Protein AF-A0A2I0T882-F1 (afdb_monomer_lite)

Sequence (170 aa):
MPVSSETVSFPILYLFRLQARIAHRIRELENLPGSLPPDLRTKATVELKALRLLNFQRQLRQEVVACMRRDTTLETTLNSKAYKRSKRQTLREARMTEKLEKQQKIEQERKRRQKHQEYLNSILQHAKDFKELPREVVESPSLETFKTHLDTFLCDLLWVDLLREGGWTR

Organism: NCBI:txid1758121

Secondary structure (DSSP, 8-state):
----THHHHHHHHHHHHHHHHHHHHHHHHHT--TTS-HHHHHHHHHHHHHHHTHHHHHHHHHHHHHHHHHHHS-HHHHTHHHHS-PPP--HHHHHHHHHHHHHHHHHHHHHHHHHHHHHHHHHHHHHHHHHHS-GGGTS---HHHHHHHHHHHHHHHHHHHHHHH-----

Structure (mmCIF, N/CA/C/O backbone):
data_AF-A0A2I0T882-F1
#
_entry.id   AF-A0A2I0T882-F1
#
loop_
_atom_site.group_PDB
_atom_site.id
_atom_site.type_symbol
_atom_site.label_atom_id
_atom_site.label_alt_id
_atom_site.label_comp_id
_atom_site.label_asym_id
_atom_site.label_entity_id
_atom_site.label_seq_id
_atom_site.pdbx_PDB_ins_code
_atom_site.Cartn_x
_atom_site.Cartn_y
_atom_site.Cartn_z
_atom_site.occupancy
_atom_site.B_iso_or_equiv
_atom_site.auth_seq_id
_atom_site.auth_comp_id
_atom_site.auth_asym_id
_atom_site.auth_atom_id
_atom_site.pdbx_PDB_model_num
ATOM 1 N N . MET A 1 1 ? 41.719 -12.798 7.350 1.00 41.72 1 MET A N 1
ATOM 2 C CA . MET A 1 1 ? 40.992 -13.390 6.207 1.00 41.72 1 MET A CA 1
ATOM 3 C C . MET A 1 1 ? 41.056 -12.389 5.062 1.00 41.72 1 MET A C 1
ATOM 5 O O . MET A 1 1 ? 40.436 -11.340 5.200 1.00 41.72 1 MET A O 1
ATOM 9 N N . PRO A 1 2 ? 41.868 -12.609 4.012 1.00 51.31 2 PRO A N 1
ATOM 10 C CA . PRO A 1 2 ? 41.917 -11.682 2.890 1.00 51.31 2 PRO A CA 1
ATOM 11 C C . PRO A 1 2 ? 40.624 -11.850 2.088 1.00 51.31 2 PRO A C 1
ATOM 13 O O . PRO A 1 2 ? 40.313 -12.948 1.634 1.00 51.31 2 PRO A O 1
ATOM 16 N N . VAL A 1 3 ? 39.835 -10.784 1.965 1.00 55.59 3 VAL A N 1
ATOM 17 C CA . VAL A 1 3 ? 38.680 -10.774 1.063 1.00 55.59 3 VAL A CA 1
ATOM 18 C C . VAL A 1 3 ? 39.253 -10.746 -0.351 1.00 55.59 3 VAL A C 1
ATOM 20 O O . VAL A 1 3 ? 39.932 -9.794 -0.732 1.00 55.59 3 VAL A O 1
ATOM 23 N N . SER A 1 4 ? 39.072 -11.839 -1.082 1.00 52.56 4 SER A N 1
ATOM 24 C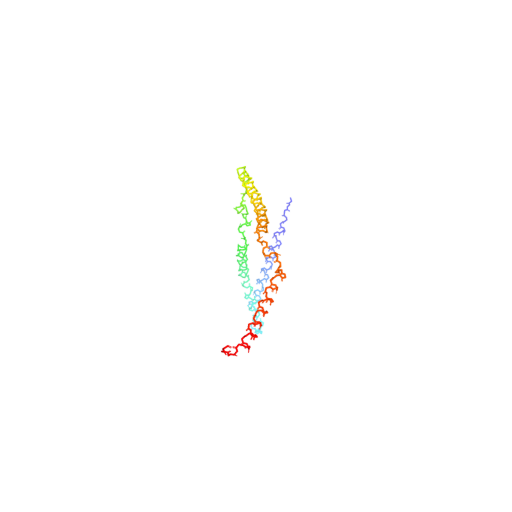 CA . SER A 1 4 ? 39.648 -12.088 -2.399 1.00 52.56 4 SER A CA 1
ATOM 25 C C . SER A 1 4 ? 39.302 -10.957 -3.374 1.00 52.56 4 SER A C 1
ATOM 27 O O . SER A 1 4 ? 38.131 -10.695 -3.669 1.00 52.56 4 SER A O 1
ATOM 29 N N . SER A 1 5 ? 40.344 -10.321 -3.916 1.00 58.09 5 SER A N 1
ATOM 30 C CA . SER A 1 5 ? 40.310 -9.305 -4.981 1.00 58.09 5 SER A CA 1
ATOM 31 C C . SER A 1 5 ? 39.577 -9.764 -6.254 1.00 58.09 5 SER A C 1
ATOM 33 O O . SER A 1 5 ? 39.226 -8.954 -7.109 1.00 58.09 5 SER A O 1
ATOM 35 N N . GLU A 1 6 ? 39.292 -11.059 -6.369 1.00 57.31 6 GLU A N 1
ATOM 36 C CA . GLU A 1 6 ? 38.576 -11.695 -7.474 1.00 57.31 6 GLU A CA 1
ATOM 37 C C . GLU A 1 6 ? 37.073 -11.362 -7.505 1.00 57.31 6 GLU A C 1
ATOM 39 O O . GLU A 1 6 ? 36.487 -11.271 -8.585 1.00 57.31 6 GLU A O 1
ATOM 44 N N . THR A 1 7 ? 36.450 -11.111 -6.345 1.00 60.28 7 THR A N 1
ATOM 45 C CA . THR A 1 7 ? 34.987 -10.921 -6.230 1.00 60.28 7 THR A CA 1
ATOM 46 C C . THR A 1 7 ? 34.477 -9.654 -6.921 1.00 60.28 7 THR A C 1
ATOM 48 O O . THR A 1 7 ? 33.395 -9.654 -7.506 1.00 60.28 7 THR A O 1
ATOM 51 N N . VAL A 1 8 ? 35.272 -8.583 -6.910 1.00 59.94 8 VAL A N 1
ATOM 52 C CA . VAL A 1 8 ? 34.953 -7.314 -7.587 1.00 59.94 8 VAL A CA 1
ATOM 53 C C . VAL A 1 8 ? 35.481 -7.302 -9.026 1.00 59.94 8 VAL A C 1
ATOM 55 O O . VAL A 1 8 ? 34.895 -6.674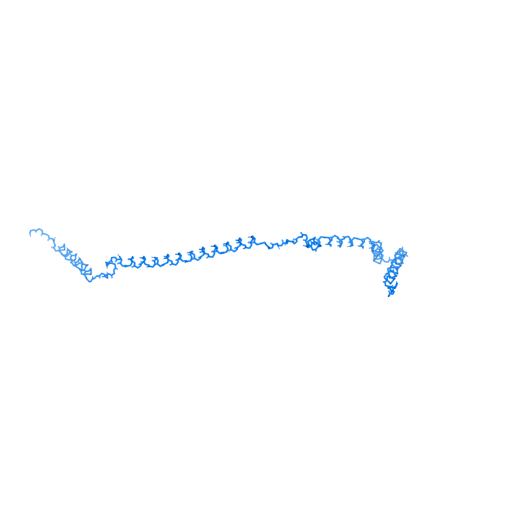 -9.906 1.00 59.94 8 VAL A O 1
ATOM 58 N N . SER A 1 9 ? 36.560 -8.041 -9.292 1.00 62.41 9 SER A N 1
ATOM 59 C CA . SER A 1 9 ? 37.226 -8.066 -10.596 1.00 62.41 9 SER A CA 1
ATOM 60 C C . SER A 1 9 ? 36.401 -8.796 -11.666 1.00 62.41 9 SER A C 1
ATOM 62 O O . SER A 1 9 ? 36.292 -8.322 -12.797 1.00 62.41 9 SER A O 1
ATOM 64 N N . PHE A 1 10 ? 35.729 -9.900 -11.316 1.00 67.00 10 PHE A N 1
ATOM 65 C CA . PHE A 1 10 ? 34.952 -10.692 -12.280 1.00 67.00 10 PHE A CA 1
ATOM 66 C C . PHE A 1 10 ? 33.759 -9.931 -12.912 1.00 67.00 10 PHE A C 1
ATOM 68 O O . PHE A 1 10 ? 33.640 -9.935 -14.143 1.00 67.00 10 PHE A O 1
ATOM 75 N N . PRO A 1 11 ? 32.916 -9.200 -12.151 1.00 75.88 11 PRO A N 1
ATOM 76 C CA . PRO A 1 11 ? 31.866 -8.355 -12.727 1.00 75.88 11 PRO A CA 1
ATOM 77 C C . PRO A 1 11 ? 32.405 -7.219 -13.607 1.00 75.88 11 PRO A C 1
ATOM 79 O O . PRO A 1 11 ? 31.843 -6.941 -14.667 1.00 75.88 11 PRO A O 1
ATOM 82 N N . ILE A 1 12 ? 33.507 -6.579 -13.203 1.00 80.12 12 ILE A N 1
ATOM 83 C CA . ILE A 1 12 ? 34.119 -5.469 -13.951 1.00 80.12 12 ILE A CA 1
ATOM 84 C C . ILE A 1 12 ? 34.669 -5.964 -15.292 1.00 80.12 12 ILE A C 1
ATOM 86 O O . ILE A 1 12 ? 34.387 -5.375 -16.339 1.00 80.12 12 ILE A O 1
ATOM 90 N N . LEU A 1 13 ? 35.390 -7.087 -15.282 1.00 83.44 13 LEU A N 1
ATOM 91 C CA . LEU A 1 13 ? 35.912 -7.717 -16.494 1.00 83.44 13 LEU A CA 1
ATOM 92 C C . LEU A 1 13 ? 34.783 -8.146 -17.439 1.00 83.44 13 LEU A C 1
ATOM 94 O O . LEU A 1 13 ? 34.892 -7.958 -18.653 1.00 83.44 13 LEU A O 1
ATOM 98 N N . TYR A 1 14 ? 33.675 -8.671 -16.910 1.00 87.88 14 TYR A N 1
ATOM 99 C CA . TYR A 1 14 ? 32.502 -9.005 -17.717 1.00 87.88 14 TYR A CA 1
ATOM 100 C C . TYR A 1 14 ? 31.898 -7.769 -18.402 1.00 87.88 14 TYR A C 1
ATOM 102 O O . TYR A 1 14 ? 31.629 -7.802 -19.605 1.00 87.88 14 TYR A O 1
ATOM 110 N N . LEU A 1 15 ? 31.733 -6.662 -17.670 1.00 87.00 15 LEU A N 1
ATOM 111 C CA . LEU A 1 15 ? 31.207 -5.412 -18.223 1.00 87.00 15 LEU A CA 1
ATOM 112 C C . LEU A 1 15 ? 32.112 -4.846 -19.320 1.00 87.00 15 LEU A C 1
ATOM 114 O O . LEU A 1 15 ? 31.609 -4.462 -20.377 1.00 87.00 15 LEU A O 1
ATOM 118 N N . PHE A 1 16 ? 33.429 -4.862 -19.109 1.00 90.38 16 PHE A N 1
ATOM 119 C CA . PHE A 1 16 ? 34.396 -4.401 -20.103 1.00 90.38 16 PHE A CA 1
ATOM 120 C C . PHE A 1 16 ? 34.354 -5.255 -21.378 1.00 90.38 16 PHE A C 1
ATOM 122 O O . PHE A 1 16 ? 34.266 -4.728 -22.488 1.00 90.38 16 PHE A O 1
ATOM 129 N N . ARG A 1 17 ? 34.317 -6.589 -21.238 1.00 92.62 17 ARG A N 1
ATOM 130 C CA . ARG A 1 17 ? 34.179 -7.510 -22.382 1.00 92.62 17 ARG A CA 1
ATOM 131 C C . ARG A 1 17 ? 32.870 -7.291 -23.136 1.00 92.62 17 ARG A C 1
ATOM 133 O O . ARG A 1 17 ? 32.856 -7.334 -24.366 1.00 92.62 17 ARG A O 1
ATOM 140 N N . LEU A 1 18 ? 31.772 -7.048 -22.424 1.00 91.81 18 LEU A N 1
ATOM 141 C CA . LEU A 1 18 ? 30.473 -6.772 -23.032 1.00 91.81 18 LEU A CA 1
ATOM 142 C C . LEU A 1 18 ? 30.480 -5.442 -23.800 1.00 91.81 18 LEU A C 1
ATOM 144 O O . LEU A 1 18 ? 30.017 -5.396 -24.938 1.00 91.81 18 LEU A O 1
ATOM 148 N N . GLN A 1 19 ? 31.045 -4.383 -23.217 1.00 93.00 19 GLN A N 1
ATOM 149 C CA . GLN A 1 19 ? 31.201 -3.084 -23.878 1.00 93.00 19 GLN A CA 1
ATOM 150 C C . GLN A 1 19 ? 32.067 -3.187 -25.137 1.00 93.00 19 GLN A C 1
ATOM 152 O O . GLN A 1 19 ? 31.678 -2.669 -26.183 1.00 93.00 19 GLN A O 1
ATOM 157 N N . ALA A 1 20 ? 33.187 -3.913 -25.073 1.00 94.19 20 ALA A N 1
ATOM 158 C CA . ALA A 1 20 ? 34.060 -4.136 -26.223 1.00 94.19 20 ALA A CA 1
ATOM 159 C C . ALA A 1 20 ? 33.331 -4.850 -27.376 1.00 94.19 20 ALA A C 1
ATOM 161 O O . ALA A 1 20 ? 33.455 -4.446 -28.532 1.00 94.19 20 ALA A O 1
ATOM 162 N N . ARG A 1 21 ? 32.507 -5.863 -27.069 1.00 96.38 21 ARG A N 1
ATOM 163 C CA . ARG A 1 21 ? 31.682 -6.566 -28.068 1.00 96.38 21 ARG A CA 1
ATOM 164 C C . ARG A 1 21 ? 30.622 -5.663 -28.694 1.00 96.38 21 ARG A C 1
ATOM 166 O O . ARG A 1 21 ? 30.429 -5.712 -29.904 1.00 96.38 21 ARG A O 1
ATOM 173 N N . ILE A 1 22 ? 29.957 -4.830 -27.893 1.00 95.25 22 ILE A N 1
ATOM 174 C CA . ILE A 1 22 ? 28.970 -3.862 -28.392 1.00 95.25 22 ILE A CA 1
ATOM 175 C C . ILE A 1 22 ? 29.644 -2.848 -29.322 1.00 95.25 22 ILE A C 1
ATOM 177 O O . ILE A 1 22 ? 29.155 -2.610 -30.423 1.00 95.25 22 ILE A O 1
ATOM 181 N N . ALA A 1 23 ? 30.792 -2.297 -28.921 1.00 96.00 23 ALA A N 1
ATOM 182 C CA . ALA A 1 23 ? 31.546 -1.345 -29.733 1.00 96.00 23 ALA A CA 1
ATOM 183 C C . ALA A 1 23 ? 32.044 -1.961 -31.050 1.00 96.00 23 ALA A C 1
ATOM 185 O O . ALA A 1 23 ? 32.025 -1.298 -32.085 1.00 96.00 23 ALA A O 1
ATOM 186 N N . HIS A 1 24 ? 32.466 -3.228 -31.025 1.00 97.00 24 HIS A N 1
ATOM 187 C CA . HIS A 1 24 ? 32.813 -3.974 -32.234 1.00 97.00 24 HIS A CA 1
ATOM 188 C C . HIS A 1 24 ? 31.604 -4.123 -33.164 1.00 97.00 24 HIS A C 1
ATOM 190 O O . HIS A 1 24 ? 31.691 -3.796 -34.343 1.00 97.00 24 HIS A O 1
ATOM 196 N N . ARG A 1 25 ? 30.454 -4.547 -32.627 1.00 97.25 25 ARG A N 1
ATOM 197 C CA . ARG A 1 25 ? 29.230 -4.747 -33.411 1.00 97.25 25 ARG A CA 1
ATOM 198 C C . ARG A 1 25 ? 28.716 -3.456 -34.047 1.00 97.25 25 ARG A C 1
ATOM 200 O O . ARG A 1 25 ? 28.291 -3.470 -35.195 1.00 97.25 25 ARG A O 1
ATOM 207 N N . ILE A 1 26 ? 28.792 -2.334 -33.331 1.00 96.81 26 ILE A N 1
ATOM 208 C CA . ILE A 1 26 ? 28.455 -1.012 -33.879 1.00 96.81 26 ILE A CA 1
ATOM 209 C C . ILE A 1 26 ? 29.313 -0.714 -35.116 1.00 96.81 26 ILE A C 1
ATOM 211 O O . ILE A 1 26 ? 28.762 -0.351 -36.150 1.00 96.81 26 ILE A O 1
ATOM 215 N N . ARG A 1 27 ? 30.632 -0.947 -35.043 1.00 96.75 27 ARG A N 1
ATOM 216 C CA . ARG A 1 27 ? 31.541 -0.745 -36.183 1.00 96.75 27 ARG A CA 1
ATOM 217 C C . ARG A 1 27 ? 31.221 -1.653 -37.370 1.00 96.75 27 ARG A C 1
ATOM 219 O O . ARG A 1 27 ? 31.323 -1.203 -38.506 1.00 96.75 27 ARG A O 1
ATOM 226 N N . GLU A 1 28 ? 30.826 -2.904 -37.139 1.00 96.06 28 GLU A N 1
ATOM 227 C CA . GLU A 1 28 ? 30.383 -3.796 -38.223 1.00 96.06 28 GLU A CA 1
ATOM 228 C C . GLU A 1 28 ? 29.132 -3.257 -38.925 1.00 96.06 28 GLU A C 1
ATOM 230 O O . GLU A 1 28 ? 29.068 -3.243 -40.150 1.00 96.0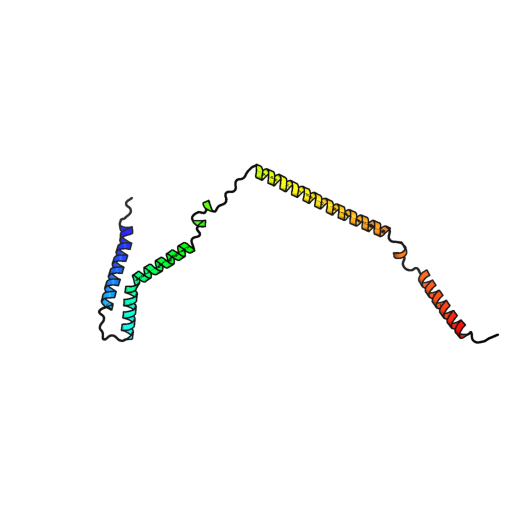6 28 GLU A O 1
ATOM 235 N N . LEU A 1 29 ? 28.146 -2.797 -38.147 1.00 94.81 29 LEU A N 1
ATOM 236 C CA . LEU A 1 29 ? 26.873 -2.291 -38.665 1.00 94.81 29 LEU A CA 1
ATOM 237 C C . LEU A 1 29 ? 27.018 -0.944 -39.389 1.00 94.81 29 LEU A C 1
ATOM 239 O O . LEU A 1 29 ? 26.253 -0.665 -40.309 1.00 94.81 29 LEU A O 1
ATOM 243 N N . GLU A 1 30 ? 27.983 -0.116 -38.988 1.00 94.00 30 GLU A N 1
ATOM 244 C CA . GLU A 1 30 ? 28.301 1.159 -39.647 1.00 94.00 30 GLU A CA 1
ATOM 245 C C . GLU A 1 30 ? 28.969 0.969 -41.015 1.00 94.00 30 GLU A C 1
ATOM 247 O O . GLU A 1 30 ? 28.764 1.790 -41.905 1.00 94.00 30 GLU A O 1
ATOM 252 N N . ASN A 1 31 ? 29.726 -0.116 -41.198 1.00 93.56 31 ASN A N 1
ATOM 253 C CA . ASN A 1 31 ? 30.528 -0.371 -42.400 1.00 93.56 31 ASN A CA 1
ATOM 254 C C . ASN A 1 31 ? 29.917 -1.440 -43.323 1.00 93.56 31 ASN A C 1
ATOM 256 O O . ASN A 1 31 ? 30.633 -2.161 -44.018 1.00 93.56 31 ASN A O 1
ATOM 260 N N . LEU A 1 32 ? 28.589 -1.574 -43.327 1.00 90.44 32 LEU A N 1
ATOM 261 C CA . LEU A 1 32 ? 27.903 -2.540 -44.183 1.00 90.44 32 LEU A CA 1
ATOM 262 C C . LEU A 1 32 ? 27.924 -2.122 -45.665 1.00 90.44 32 LEU A C 1
ATOM 264 O O . LEU A 1 32 ? 27.790 -0.938 -45.979 1.00 90.44 32 LEU A O 1
ATOM 268 N N . PRO A 1 33 ? 28.019 -3.085 -46.600 1.00 88.50 33 PRO A N 1
ATOM 269 C CA . PRO A 1 33 ? 27.993 -2.783 -48.024 1.00 88.50 33 PRO A CA 1
ATOM 270 C C . PRO A 1 33 ? 26.623 -2.237 -48.457 1.00 88.50 33 PRO A C 1
ATOM 272 O O . PRO A 1 33 ? 25.571 -2.755 -48.080 1.00 88.50 33 PRO A O 1
ATOM 275 N N . GLY A 1 34 ? 26.629 -1.209 -49.311 1.00 80.00 34 GLY A N 1
ATOM 276 C CA . GLY A 1 34 ? 25.410 -0.566 -49.827 1.00 80.00 34 GLY A CA 1
ATOM 277 C C . GLY A 1 34 ? 24.549 -1.448 -50.745 1.00 80.00 34 GLY A C 1
ATOM 278 O O . GLY A 1 34 ? 23.409 -1.091 -51.032 1.00 80.00 34 GLY A O 1
ATOM 279 N N . SER A 1 35 ? 25.062 -2.608 -51.170 1.00 88.31 35 SER A N 1
ATOM 280 C CA . SER A 1 35 ? 24.381 -3.591 -52.026 1.00 88.31 35 SER A CA 1
ATOM 281 C C . SER A 1 35 ? 23.433 -4.538 -51.275 1.00 88.31 35 SER A C 1
ATOM 283 O O . SER A 1 35 ? 22.917 -5.488 -51.863 1.00 88.31 35 SER A O 1
ATOM 285 N N . LEU A 1 36 ? 23.188 -4.310 -49.981 1.00 87.88 36 LEU A N 1
ATOM 286 C CA . LEU A 1 36 ? 22.313 -5.168 -49.185 1.00 87.88 36 LEU A CA 1
ATOM 287 C C . LEU A 1 36 ? 20.830 -5.047 -49.586 1.00 87.88 36 LEU A C 1
ATOM 289 O O . LEU A 1 36 ? 20.336 -3.934 -49.802 1.00 87.88 36 LEU A O 1
ATOM 293 N N . PRO A 1 37 ? 20.082 -6.169 -49.573 1.00 93.44 37 PRO A N 1
ATOM 294 C CA . PRO A 1 37 ? 18.629 -6.167 -49.692 1.00 93.44 37 PRO A CA 1
ATOM 295 C C . PRO A 1 37 ? 17.960 -5.209 -48.688 1.00 93.44 37 PRO A C 1
ATOM 297 O O . PRO A 1 37 ? 18.425 -5.085 -47.545 1.00 93.44 37 PRO A O 1
ATOM 300 N N . PRO A 1 38 ? 16.844 -4.557 -49.064 1.00 90.88 38 PRO A N 1
ATOM 301 C CA . PRO A 1 38 ? 16.209 -3.511 -48.258 1.00 90.88 38 PRO A CA 1
ATOM 302 C C . PRO A 1 38 ? 15.766 -3.995 -46.868 1.00 90.88 38 PRO A C 1
ATOM 304 O O . PRO A 1 38 ? 15.900 -3.256 -45.887 1.00 90.88 38 PRO A O 1
ATOM 307 N N . ASP A 1 39 ? 15.317 -5.245 -46.754 1.00 93.12 39 ASP A N 1
ATOM 308 C CA . ASP A 1 39 ? 14.879 -5.831 -45.483 1.00 93.12 39 ASP A CA 1
ATOM 309 C C . ASP A 1 39 ? 16.042 -6.023 -44.503 1.00 93.12 39 ASP A C 1
ATOM 311 O O . ASP A 1 39 ? 15.932 -5.714 -43.313 1.00 93.12 39 ASP A O 1
ATOM 315 N N . LEU A 1 40 ? 17.191 -6.489 -45.004 1.00 93.44 40 LEU A N 1
ATOM 316 C CA . LEU A 1 40 ? 18.399 -6.680 -44.196 1.00 93.44 40 LEU A CA 1
ATOM 317 C C . LEU A 1 40 ? 18.994 -5.340 -43.766 1.00 93.44 40 LEU A C 1
ATOM 319 O O . LEU A 1 40 ? 19.384 -5.181 -42.609 1.00 93.44 40 LEU A O 1
ATOM 323 N N . ARG A 1 41 ? 18.982 -4.347 -44.660 1.00 92.25 41 ARG A N 1
ATOM 324 C CA . ARG A 1 41 ? 19.402 -2.975 -44.351 1.00 92.25 41 ARG A CA 1
ATOM 325 C C . ARG A 1 41 ? 18.543 -2.348 -43.252 1.00 92.25 41 ARG A C 1
ATOM 327 O O . ARG A 1 41 ? 19.076 -1.714 -42.341 1.00 92.25 41 ARG A O 1
ATOM 334 N N . THR A 1 42 ? 17.226 -2.550 -43.297 1.00 94.31 42 THR A N 1
ATOM 335 C CA . THR A 1 42 ? 16.306 -2.059 -42.259 1.00 94.31 42 THR A CA 1
ATOM 336 C C . THR A 1 42 ? 16.615 -2.698 -40.906 1.00 94.31 42 THR A C 1
ATOM 338 O O . THR A 1 42 ? 16.782 -1.980 -39.920 1.00 94.31 42 THR A O 1
ATOM 341 N N . LYS A 1 43 ? 16.784 -4.026 -40.852 1.00 95.75 43 LYS A N 1
ATOM 342 C CA . LYS A 1 43 ? 17.150 -4.740 -39.615 1.00 95.75 43 LYS A CA 1
ATOM 343 C C . LYS A 1 43 ? 18.487 -4.266 -39.041 1.00 95.75 43 LYS A C 1
ATOM 345 O O . LYS A 1 43 ? 18.554 -3.964 -37.853 1.00 95.75 43 LYS A O 1
ATOM 350 N N . ALA A 1 44 ? 19.512 -4.121 -39.881 1.00 95.56 44 ALA A N 1
ATOM 351 C CA . ALA A 1 44 ? 20.815 -3.605 -39.465 1.00 95.56 44 ALA A CA 1
ATOM 352 C C . ALA A 1 44 ? 20.728 -2.169 -38.918 1.00 95.56 44 ALA A C 1
ATOM 354 O O . ALA A 1 44 ? 21.340 -1.843 -37.903 1.00 95.56 44 ALA A O 1
ATOM 355 N N . THR A 1 45 ? 19.907 -1.322 -39.545 1.00 94.75 45 THR A N 1
ATOM 356 C CA . THR A 1 45 ? 19.671 0.056 -39.090 1.00 94.75 45 THR A CA 1
ATOM 357 C C . THR A 1 45 ? 18.968 0.089 -37.732 1.00 94.75 45 THR A C 1
ATOM 359 O O . THR A 1 45 ? 19.325 0.893 -36.870 1.00 94.75 45 THR A O 1
ATOM 362 N N . VAL A 1 46 ? 17.975 -0.780 -37.523 1.00 97.31 46 VAL A N 1
ATOM 363 C CA . VAL A 1 46 ? 17.290 -0.921 -36.231 1.00 97.31 46 VAL A CA 1
ATOM 364 C C . VAL A 1 46 ? 18.267 -1.394 -35.156 1.00 97.31 46 VAL A C 1
ATOM 366 O O . VAL A 1 46 ? 18.305 -0.796 -34.083 1.00 97.31 46 VAL A O 1
ATOM 369 N N . GLU A 1 47 ? 19.095 -2.401 -35.448 1.00 97.19 47 GLU A N 1
ATOM 370 C CA . GLU A 1 47 ? 20.111 -2.909 -34.518 1.00 97.19 47 GLU A CA 1
ATOM 371 C C . GLU A 1 47 ? 21.116 -1.811 -34.131 1.00 97.19 47 GLU A C 1
ATOM 373 O O . GLU A 1 47 ? 21.349 -1.574 -32.945 1.00 97.19 47 GLU A O 1
ATOM 378 N N . LEU A 1 48 ? 21.641 -1.064 -35.108 1.00 97.06 48 LEU A N 1
ATOM 379 C CA . LEU A 1 48 ? 22.580 0.034 -34.868 1.00 97.06 48 LEU A CA 1
ATOM 380 C C . LEU A 1 48 ? 21.969 1.120 -33.972 1.00 97.06 48 LEU A C 1
ATOM 382 O O . LEU A 1 48 ? 22.594 1.566 -33.006 1.00 97.06 48 LEU A O 1
ATOM 386 N N . LYS A 1 49 ? 20.729 1.534 -34.261 1.00 97.62 49 LYS A N 1
ATOM 387 C CA . LYS A 1 49 ? 20.005 2.518 -33.443 1.00 97.62 49 LYS A CA 1
ATOM 388 C C . LYS A 1 49 ? 19.745 1.992 -32.031 1.00 97.62 49 LYS A C 1
ATOM 390 O O . LYS A 1 49 ? 19.939 2.736 -31.072 1.00 97.62 49 LYS A O 1
ATOM 395 N N . ALA A 1 50 ? 19.366 0.723 -31.887 1.00 97.19 50 ALA A N 1
ATOM 396 C CA . ALA A 1 50 ? 19.142 0.100 -30.586 1.00 97.19 50 ALA A CA 1
ATOM 397 C C . ALA A 1 50 ? 20.424 0.067 -29.736 1.00 97.19 50 ALA A C 1
ATOM 399 O O . ALA A 1 50 ? 20.387 0.431 -28.562 1.00 97.19 50 ALA A O 1
ATOM 400 N N . LEU A 1 51 ? 21.568 -0.294 -30.330 1.00 97.12 51 LEU A N 1
ATOM 401 C CA . LEU A 1 51 ? 22.859 -0.304 -29.633 1.00 97.12 51 LEU A CA 1
ATOM 402 C C . LEU A 1 51 ? 23.311 1.106 -29.228 1.00 97.12 51 LEU A C 1
ATOM 404 O O . LEU A 1 51 ? 23.787 1.289 -28.108 1.00 97.12 51 LEU A O 1
ATOM 408 N N . ARG A 1 52 ? 23.110 2.117 -30.084 1.00 96.12 52 ARG A N 1
ATOM 409 C CA . ARG A 1 52 ? 23.421 3.523 -29.760 1.00 96.12 52 ARG A CA 1
ATOM 410 C C . ARG A 1 52 ? 22.534 4.089 -28.646 1.00 96.12 52 ARG A C 1
ATOM 412 O O . ARG A 1 52 ? 22.999 4.893 -27.844 1.00 96.12 52 ARG A O 1
ATOM 419 N N . LEU A 1 53 ? 21.280 3.645 -28.558 1.00 97.50 53 LEU A N 1
ATOM 420 C CA . LEU A 1 53 ? 20.327 4.067 -27.524 1.00 97.50 53 LEU A CA 1
ATOM 421 C C . LEU A 1 53 ? 20.382 3.214 -26.246 1.00 97.50 53 LEU A C 1
ATOM 423 O O . LEU A 1 53 ? 19.648 3.494 -25.299 1.00 97.50 53 LEU A O 1
ATOM 427 N N . LEU A 1 54 ? 21.250 2.200 -26.173 1.00 95.69 54 LEU A N 1
ATOM 428 C CA . LEU A 1 54 ? 21.296 1.263 -25.047 1.00 95.69 54 LEU A CA 1
ATOM 429 C C . LEU A 1 54 ? 21.527 1.959 -23.697 1.00 95.69 54 LEU A C 1
ATOM 431 O O . LEU A 1 54 ? 20.875 1.623 -22.709 1.00 95.69 54 LEU A O 1
ATOM 435 N N . ASN A 1 55 ? 22.441 2.930 -23.638 1.00 95.44 55 ASN A N 1
ATOM 436 C CA . ASN A 1 55 ? 22.730 3.652 -22.395 1.00 95.44 55 ASN A CA 1
ATOM 437 C C . ASN A 1 55 ? 21.552 4.531 -21.967 1.00 95.44 55 ASN A C 1
ATOM 439 O O . ASN A 1 55 ? 21.187 4.524 -20.794 1.00 95.44 55 ASN A O 1
ATOM 443 N N . PHE A 1 56 ? 20.904 5.198 -22.925 1.00 97.75 56 PHE A N 1
ATOM 444 C CA . PHE A 1 56 ? 19.686 5.961 -22.672 1.00 97.75 56 PHE A CA 1
ATOM 445 C C . PHE A 1 56 ? 18.558 5.058 -22.153 1.00 97.75 56 PHE A C 1
ATOM 447 O O . PHE A 1 56 ? 17.926 5.363 -21.148 1.00 97.75 56 PHE A O 1
ATOM 454 N N . GLN A 1 57 ? 18.361 3.886 -22.766 1.00 97.19 57 GLN A N 1
ATOM 455 C CA . GLN A 1 57 ? 17.382 2.901 -22.306 1.00 97.19 57 GLN A CA 1
ATOM 456 C C . GLN A 1 57 ? 17.678 2.411 -20.879 1.00 97.19 57 GLN A C 1
ATOM 458 O O . GLN A 1 57 ? 16.752 2.253 -20.081 1.00 97.19 57 GLN A O 1
ATOM 463 N N . ARG A 1 58 ? 18.950 2.154 -20.543 1.00 96.06 58 ARG A N 1
ATOM 464 C CA . ARG A 1 58 ? 19.367 1.757 -19.187 1.00 96.06 58 ARG A CA 1
ATOM 465 C C . ARG A 1 58 ? 19.065 2.848 -18.166 1.00 96.06 58 ARG A C 1
ATOM 467 O O . ARG A 1 58 ? 18.485 2.538 -17.129 1.00 96.06 58 ARG A O 1
ATOM 474 N N . GLN A 1 59 ? 19.410 4.093 -18.485 1.00 96.69 59 GLN A N 1
ATOM 475 C CA . GLN A 1 59 ? 19.141 5.242 -17.627 1.00 96.69 59 GLN A CA 1
ATOM 476 C C . GLN A 1 59 ? 17.636 5.437 -17.412 1.00 96.69 59 GLN A C 1
ATOM 478 O O . GLN A 1 59 ? 17.187 5.460 -16.271 1.00 96.69 59 GLN A O 1
ATOM 483 N N . LEU A 1 60 ? 16.843 5.466 -18.486 1.00 97.12 60 LEU A N 1
ATOM 484 C CA . LEU A 1 60 ? 15.390 5.627 -18.400 1.00 97.12 60 LEU A CA 1
ATOM 485 C C . LEU A 1 60 ? 14.747 4.533 -17.534 1.00 97.12 60 LEU A C 1
ATOM 487 O O . LEU A 1 60 ? 13.910 4.811 -16.680 1.00 97.12 60 LEU A O 1
ATOM 491 N N . ARG A 1 61 ? 15.165 3.272 -17.709 1.00 96.69 61 ARG A N 1
ATOM 492 C CA . ARG A 1 61 ? 14.682 2.164 -16.868 1.00 96.69 61 ARG A CA 1
ATOM 493 C C . ARG A 1 61 ? 15.072 2.344 -15.403 1.00 96.69 61 ARG A C 1
ATOM 495 O O . ARG A 1 61 ? 14.261 2.050 -14.529 1.00 96.69 61 ARG A O 1
ATOM 502 N N . GLN A 1 62 ? 16.288 2.814 -15.130 1.00 95.81 62 GLN A N 1
ATOM 503 C CA . GLN A 1 62 ? 16.738 3.096 -13.770 1.00 95.81 62 GLN A CA 1
ATOM 504 C C . GLN A 1 62 ? 15.909 4.213 -13.126 1.00 95.81 62 GLN A C 1
ATOM 506 O O . GLN A 1 62 ? 15.493 4.058 -11.981 1.00 95.81 62 GLN A O 1
ATOM 511 N N . GLU A 1 63 ? 15.621 5.292 -13.853 1.00 95.31 63 GLU A N 1
ATOM 512 C CA . GLU A 1 63 ? 14.800 6.413 -13.380 1.00 95.31 63 GLU A CA 1
ATOM 513 C C . GLU A 1 63 ? 13.362 5.982 -13.073 1.00 95.31 63 GLU A C 1
ATOM 515 O O . GLU A 1 63 ? 12.854 6.276 -11.989 1.00 95.31 63 GLU A O 1
ATOM 520 N N . VAL A 1 64 ? 12.734 5.213 -13.969 1.00 94.25 64 VAL A N 1
ATOM 521 C CA . VAL A 1 64 ? 11.384 4.662 -13.758 1.00 94.25 64 VAL A CA 1
ATOM 522 C C . VAL A 1 64 ? 11.347 3.784 -12.508 1.00 94.25 64 VAL A C 1
ATOM 524 O O . VAL A 1 64 ? 10.514 3.995 -11.629 1.00 94.25 64 VAL A O 1
ATOM 527 N N . VAL A 1 65 ? 12.283 2.838 -12.373 1.00 93.50 65 VAL A N 1
ATOM 528 C CA . VAL A 1 65 ? 12.351 1.958 -11.195 1.00 93.50 65 VAL A CA 1
ATOM 529 C C . VAL A 1 65 ? 12.632 2.755 -9.920 1.00 93.50 65 VAL A C 1
ATOM 531 O O . VAL A 1 65 ? 12.054 2.459 -8.876 1.00 93.50 65 VAL A O 1
ATOM 534 N N . ALA A 1 66 ? 13.495 3.770 -9.980 1.00 90.81 66 ALA A N 1
ATOM 535 C CA . ALA A 1 66 ? 13.791 4.628 -8.838 1.00 90.81 66 ALA A CA 1
ATOM 536 C C . ALA A 1 66 ? 12.573 5.458 -8.408 1.00 90.81 66 ALA A C 1
ATOM 538 O O . ALA A 1 66 ? 12.370 5.648 -7.211 1.00 90.81 66 ALA A O 1
ATOM 539 N N . CYS A 1 67 ? 11.761 5.940 -9.354 1.00 89.56 67 CYS A N 1
ATOM 540 C CA . CYS A 1 67 ? 10.491 6.601 -9.055 1.00 89.56 67 CYS A CA 1
ATOM 541 C C . CYS A 1 67 ? 9.510 5.626 -8.403 1.00 89.56 67 CYS A C 1
ATOM 543 O O . CYS A 1 67 ? 9.098 5.851 -7.271 1.00 89.56 67 CYS A O 1
ATOM 545 N N . MET A 1 68 ? 9.255 4.478 -9.038 1.00 87.25 68 MET A N 1
ATOM 546 C CA . MET A 1 68 ? 8.328 3.470 -8.515 1.00 87.25 68 MET A CA 1
ATOM 547 C C . MET A 1 68 ? 8.708 2.991 -7.114 1.00 87.25 68 MET A C 1
ATOM 549 O O . MET A 1 68 ? 7.836 2.798 -6.275 1.00 87.25 68 MET A O 1
ATOM 553 N N . ARG A 1 69 ? 10.004 2.801 -6.832 1.00 83.31 69 ARG A N 1
ATOM 554 C CA . ARG A 1 69 ? 10.479 2.444 -5.487 1.00 83.31 69 ARG A CA 1
ATOM 555 C C . ARG A 1 69 ? 10.160 3.526 -4.465 1.00 83.31 69 ARG A C 1
ATOM 557 O O . ARG A 1 69 ? 9.721 3.183 -3.377 1.00 83.31 69 ARG A O 1
ATOM 564 N N . ARG A 1 70 ? 10.359 4.804 -4.797 1.00 81.56 70 ARG A N 1
ATOM 565 C CA . ARG A 1 70 ? 9.984 5.916 -3.910 1.00 81.56 70 ARG A CA 1
ATOM 566 C C . ARG A 1 70 ? 8.476 5.945 -3.664 1.00 81.56 70 ARG A C 1
ATOM 568 O O . ARG A 1 70 ? 8.074 6.022 -2.514 1.00 81.56 70 ARG A O 1
ATOM 575 N N . ASP A 1 71 ? 7.669 5.775 -4.707 1.00 80.44 71 ASP A N 1
ATOM 576 C CA . ASP A 1 71 ? 6.203 5.835 -4.603 1.00 80.44 71 ASP A CA 1
ATOM 577 C C . ASP A 1 71 ? 5.606 4.638 -3.836 1.00 80.44 71 ASP A C 1
ATOM 579 O O . ASP A 1 71 ? 4.597 4.766 -3.147 1.00 80.44 71 ASP A O 1
ATOM 583 N N . THR A 1 72 ? 6.233 3.461 -3.937 1.00 80.62 72 THR A N 1
ATOM 584 C CA . THR A 1 72 ? 5.794 2.227 -3.253 1.00 80.62 72 THR A CA 1
ATOM 585 C C . THR A 1 72 ? 6.368 2.067 -1.846 1.00 80.62 72 THR A C 1
ATOM 587 O O . THR A 1 72 ? 5.848 1.272 -1.059 1.00 80.62 72 THR A O 1
ATOM 590 N N . THR A 1 73 ? 7.426 2.803 -1.498 1.00 75.31 73 THR A N 1
ATOM 591 C CA . THR A 1 73 ? 8.018 2.735 -0.159 1.00 75.31 73 THR A CA 1
ATOM 592 C C . THR A 1 73 ? 7.218 3.624 0.782 1.00 75.31 73 THR A C 1
ATOM 594 O O . THR A 1 73 ? 7.340 4.843 0.772 1.00 75.31 73 THR A O 1
ATOM 597 N N . LEU A 1 74 ? 6.396 3.009 1.630 1.00 74.38 74 LEU A N 1
ATOM 598 C CA . LEU A 1 74 ? 5.688 3.732 2.682 1.00 74.38 74 LEU A CA 1
ATOM 599 C C . LEU A 1 74 ? 6.696 4.291 3.694 1.00 74.38 74 LEU A C 1
ATOM 601 O O . LEU A 1 74 ? 7.349 3.523 4.399 1.00 74.38 74 LEU A O 1
ATOM 605 N N . GLU A 1 75 ? 6.756 5.612 3.848 1.00 66.38 75 GLU A N 1
ATOM 606 C CA . GLU A 1 75 ? 7.567 6.301 4.873 1.00 66.38 75 GLU A CA 1
ATOM 607 C C . GLU A 1 75 ? 7.324 5.754 6.294 1.00 66.38 75 GLU A C 1
ATOM 609 O O . GLU A 1 75 ? 8.225 5.667 7.132 1.00 66.38 75 GLU A O 1
ATOM 614 N N . THR A 1 76 ? 6.107 5.274 6.555 1.00 67.81 76 THR A N 1
ATOM 615 C CA . THR A 1 76 ? 5.728 4.593 7.799 1.00 67.81 76 THR A CA 1
ATOM 616 C C . THR A 1 76 ? 6.541 3.323 8.073 1.00 67.81 76 THR A C 1
ATOM 618 O O . THR A 1 76 ? 6.747 2.970 9.233 1.00 67.81 76 THR A O 1
ATOM 621 N N . THR A 1 77 ? 7.026 2.636 7.035 1.00 71.56 77 THR A N 1
ATOM 622 C CA . THR A 1 77 ? 7.862 1.430 7.173 1.00 71.56 77 THR A CA 1
ATOM 623 C C . THR A 1 77 ? 9.307 1.776 7.518 1.00 71.56 77 THR A C 1
ATOM 625 O O . THR A 1 77 ? 9.902 1.108 8.363 1.00 71.56 77 THR A O 1
ATOM 628 N N . LEU A 1 78 ? 9.839 2.861 6.945 1.00 77.69 78 LEU A N 1
ATOM 629 C CA . LEU A 1 78 ? 11.191 3.352 7.219 1.00 77.69 78 LEU A CA 1
ATOM 630 C C . LEU A 1 78 ? 11.315 3.910 8.641 1.00 77.69 78 LEU A C 1
ATOM 632 O O . LEU A 1 78 ? 12.335 3.711 9.299 1.00 77.69 78 LEU A O 1
ATOM 636 N N . ASN A 1 79 ? 10.259 4.555 9.149 1.00 77.81 79 ASN A N 1
ATOM 637 C CA . ASN A 1 79 ? 10.232 5.104 10.502 1.00 77.81 79 ASN A CA 1
ATOM 638 C C . ASN A 1 79 ? 9.017 4.634 11.314 1.00 77.81 79 ASN A C 1
ATOM 640 O O . ASN A 1 79 ? 8.228 5.428 11.828 1.00 77.81 79 ASN A O 1
ATOM 644 N N . SER A 1 80 ? 8.891 3.318 11.492 1.00 77.06 80 SER A N 1
ATOM 645 C CA . SER A 1 80 ? 7.787 2.716 12.254 1.00 77.06 80 SER A CA 1
ATOM 646 C C . SER A 1 80 ? 7.636 3.296 13.672 1.00 77.06 80 SER A C 1
ATOM 648 O O . SER A 1 80 ? 6.520 3.453 14.167 1.00 77.06 80 SER A O 1
ATOM 650 N N . LYS A 1 81 ? 8.742 3.686 14.325 1.00 80.56 81 LYS A N 1
ATOM 651 C CA . LYS A 1 81 ? 8.721 4.273 15.676 1.00 80.56 81 LYS A CA 1
ATOM 652 C C . LYS A 1 81 ? 8.087 5.667 15.724 1.00 80.56 81 LYS A C 1
ATOM 654 O O . LYS A 1 81 ? 7.433 5.959 16.720 1.00 80.56 81 LYS A O 1
ATOM 659 N N . ALA A 1 82 ? 8.242 6.495 14.688 1.00 82.94 82 ALA A N 1
ATOM 660 C CA . ALA A 1 82 ? 7.623 7.824 14.644 1.00 82.94 82 ALA A CA 1
ATOM 661 C C . ALA A 1 82 ? 6.097 7.760 14.491 1.00 82.94 82 ALA A C 1
ATOM 663 O O . ALA A 1 82 ? 5.387 8.592 15.050 1.00 82.94 82 ALA A O 1
ATOM 664 N N . TYR A 1 83 ? 5.588 6.749 13.784 1.00 79.25 83 TYR A N 1
ATOM 665 C CA . TYR A 1 83 ? 4.151 6.580 13.543 1.00 79.25 83 TYR A CA 1
ATOM 666 C C . TYR A 1 83 ? 3.463 5.644 14.553 1.00 79.25 83 TYR A C 1
ATOM 668 O O . TYR A 1 83 ? 2.235 5.563 14.596 1.00 79.25 83 TYR A O 1
ATOM 676 N N . LYS A 1 84 ? 4.223 4.944 15.406 1.00 85.69 84 LYS A N 1
ATOM 677 C CA . LYS A 1 84 ? 3.673 4.075 16.453 1.00 85.69 84 LYS A CA 1
ATOM 678 C C . LYS A 1 84 ? 3.287 4.887 17.689 1.00 85.69 84 LYS A C 1
ATOM 680 O O . LYS A 1 84 ? 4.141 5.369 18.432 1.00 85.69 84 LYS A O 1
ATOM 685 N N . ARG A 1 85 ? 1.988 4.945 17.998 1.00 86.06 85 ARG A N 1
ATOM 686 C CA . ARG A 1 85 ? 1.504 5.512 19.266 1.00 86.06 85 ARG A CA 1
ATOM 687 C C . ARG A 1 85 ? 1.918 4.620 20.437 1.00 86.06 85 ARG A C 1
ATOM 689 O O . ARG A 1 85 ? 1.389 3.525 20.612 1.00 86.06 85 ARG A O 1
ATOM 696 N N . SER A 1 86 ? 2.840 5.100 21.270 1.00 83.50 86 SER A N 1
ATOM 697 C CA . SER A 1 86 ? 3.135 4.429 22.540 1.00 83.50 86 SER A CA 1
ATOM 698 C C . SER A 1 86 ? 1.954 4.590 23.505 1.00 83.50 86 SER A C 1
ATOM 700 O O . SER A 1 86 ? 1.438 5.693 23.703 1.00 83.50 86 SER A O 1
ATOM 702 N N . LYS A 1 87 ? 1.494 3.486 24.099 1.00 86.69 87 LYS A N 1
ATOM 703 C CA . LYS A 1 87 ? 0.475 3.507 25.154 1.00 86.69 87 LYS A CA 1
ATOM 704 C C . LYS A 1 87 ? 1.180 3.431 26.501 1.00 86.69 87 LYS A C 1
ATOM 706 O O . LYS A 1 87 ? 1.837 2.440 26.801 1.00 86.69 87 LYS A O 1
ATOM 711 N N . ARG A 1 88 ? 1.034 4.480 27.311 1.00 86.25 88 ARG A N 1
ATOM 712 C CA . ARG A 1 88 ? 1.466 4.482 28.713 1.00 86.25 88 ARG A CA 1
ATOM 713 C C . ARG A 1 88 ? 0.298 4.025 29.580 1.00 86.25 88 ARG A C 1
ATOM 715 O O . ARG A 1 88 ? -0.785 4.593 29.486 1.00 86.25 88 ARG A O 1
ATOM 722 N N . GLN A 1 89 ? 0.505 2.995 30.391 1.00 88.38 89 GLN A N 1
ATOM 723 C CA . GLN A 1 89 ? -0.479 2.547 31.373 1.00 88.38 89 GLN A CA 1
ATOM 724 C C . GLN A 1 89 ? -0.306 3.383 32.643 1.00 88.38 89 GLN A C 1
ATOM 726 O O . GLN A 1 89 ? 0.725 3.298 33.305 1.00 88.38 89 GLN A O 1
ATOM 731 N N . THR A 1 90 ? -1.284 4.235 32.958 1.00 93.81 90 THR A N 1
ATOM 732 C CA . THR A 1 90 ? -1.259 5.068 34.169 1.00 93.81 90 THR A CA 1
ATOM 733 C C . THR A 1 90 ? -2.287 4.575 35.186 1.00 93.81 90 THR A C 1
ATOM 735 O O . THR A 1 90 ? -3.388 4.161 34.822 1.00 93.81 90 THR A O 1
ATOM 738 N N . LEU A 1 91 ? -1.958 4.660 36.481 1.00 93.62 91 LEU A N 1
ATOM 739 C CA . LEU A 1 91 ? -2.876 4.267 37.561 1.00 93.62 91 LEU A CA 1
ATOM 740 C C . LEU A 1 91 ? -4.176 5.083 37.546 1.00 93.62 91 LEU A C 1
ATOM 742 O O . LEU A 1 91 ? -5.240 4.560 37.867 1.00 93.62 91 LEU A O 1
ATOM 746 N N . ARG A 1 92 ? -4.102 6.362 37.155 1.00 93.50 92 ARG A N 1
ATOM 747 C CA . ARG A 1 92 ? -5.279 7.230 37.030 1.00 93.50 92 ARG A CA 1
ATOM 748 C C . ARG A 1 92 ? -6.241 6.707 35.964 1.00 93.50 92 ARG A C 1
ATOM 750 O O . ARG A 1 92 ? -7.430 6.621 36.243 1.00 93.50 92 ARG A O 1
ATOM 757 N N . GLU A 1 93 ? -5.741 6.351 34.779 1.00 92.25 93 GLU A N 1
ATOM 758 C CA . GLU A 1 93 ? -6.566 5.762 33.714 1.00 92.25 93 GLU A CA 1
ATOM 759 C C . GLU A 1 93 ? -7.205 4.452 34.171 1.00 92.25 93 GLU A C 1
ATOM 761 O O . GLU A 1 93 ? -8.413 4.308 34.039 1.00 92.25 93 GLU A O 1
ATOM 766 N N . ALA A 1 94 ? -6.435 3.555 34.795 1.00 94.25 94 ALA A N 1
ATOM 767 C CA . ALA A 1 94 ? -6.958 2.284 35.298 1.00 94.25 94 ALA A CA 1
ATOM 768 C C . ALA A 1 94 ? -8.102 2.478 36.310 1.00 94.25 94 ALA A C 1
ATOM 770 O O . ALA A 1 94 ? -9.166 1.884 36.159 1.00 94.25 94 ALA A O 1
ATOM 771 N N . ARG A 1 95 ? -7.928 3.379 37.288 1.00 96.25 95 ARG A N 1
ATOM 772 C CA . ARG A 1 95 ? -8.969 3.696 38.284 1.00 96.25 95 ARG A CA 1
ATOM 773 C C . ARG A 1 95 ? -10.213 4.322 37.656 1.00 96.25 95 ARG A C 1
ATOM 775 O O . ARG A 1 95 ? -11.327 4.043 38.094 1.00 96.25 95 ARG A O 1
ATOM 782 N N . MET A 1 96 ? -10.039 5.194 36.660 1.00 95.94 96 MET A N 1
ATOM 783 C CA . MET A 1 96 ? -11.171 5.790 35.943 1.00 95.94 96 MET A CA 1
ATOM 784 C C . MET A 1 96 ? -11.946 4.729 35.157 1.00 95.94 96 MET A C 1
ATOM 786 O O . MET A 1 96 ? -13.172 4.711 35.241 1.00 95.94 96 MET A O 1
ATOM 790 N N . THR A 1 97 ? -11.246 3.832 34.454 1.00 96.31 97 THR A N 1
ATOM 791 C CA . THR A 1 97 ? -11.860 2.723 33.712 1.00 96.31 97 THR A CA 1
ATOM 792 C C . THR A 1 97 ? -12.609 1.776 34.647 1.00 96.31 97 THR A C 1
ATOM 794 O O . THR A 1 97 ? -13.786 1.528 34.422 1.00 96.31 97 THR A O 1
ATOM 797 N N . GLU A 1 98 ? -11.997 1.341 35.752 1.00 97.38 98 GLU A N 1
ATOM 798 C CA . GLU A 1 98 ? -12.642 0.456 36.734 1.00 97.38 98 GLU A CA 1
ATOM 799 C C . GLU A 1 98 ? -13.909 1.089 37.330 1.00 97.38 98 GLU A C 1
ATOM 801 O O . GLU A 1 98 ? -14.959 0.448 37.435 1.00 97.38 98 GLU A O 1
ATOM 806 N N . LYS A 1 99 ? -13.844 2.379 37.687 1.00 98.06 99 LYS A N 1
ATOM 807 C CA . LYS A 1 99 ? -15.006 3.114 38.199 1.00 98.06 99 LYS A CA 1
ATOM 808 C C . LYS A 1 99 ? -16.129 3.175 37.161 1.00 98.06 99 LYS A C 1
ATOM 810 O O . LYS A 1 99 ? -17.291 2.992 37.525 1.00 98.06 99 LYS A O 1
ATOM 815 N N . LEU A 1 100 ? -15.795 3.435 35.896 1.00 96.75 100 LEU A N 1
ATOM 816 C CA . LEU A 1 100 ? -16.769 3.513 34.809 1.00 96.75 100 LEU A CA 1
ATOM 817 C C . LEU A 1 100 ? -17.413 2.149 34.532 1.00 96.75 100 LEU A C 1
ATOM 819 O O . LEU A 1 100 ? -18.637 2.062 34.471 1.00 96.75 100 LEU A O 1
ATOM 823 N N . GLU A 1 101 ? -16.618 1.084 34.434 1.00 97.25 101 GLU A N 1
ATOM 824 C CA . GLU A 1 101 ? -17.101 -0.284 34.213 1.00 97.25 101 GLU A CA 1
ATOM 825 C C . GLU A 1 101 ? -17.997 -0.758 35.362 1.00 97.25 101 GLU A C 1
ATOM 827 O O . GLU A 1 101 ? -19.074 -1.320 35.138 1.00 97.25 101 GLU A O 1
ATOM 832 N N . LYS A 1 102 ? -17.614 -0.462 36.612 1.00 98.38 102 LYS A N 1
ATOM 833 C CA . LYS A 1 102 ? -18.443 -0.752 37.787 1.00 98.38 102 LYS A CA 1
ATOM 834 C C . LYS A 1 102 ? -19.776 -0.006 37.729 1.00 98.38 102 LYS A C 1
ATOM 836 O O . LYS A 1 102 ? -20.812 -0.604 38.017 1.00 98.38 102 LYS A O 1
ATOM 841 N N . GLN A 1 103 ? -19.765 1.268 37.335 1.00 97.06 103 GLN A N 1
ATOM 842 C CA . GLN A 1 103 ? -20.983 2.065 37.200 1.00 97.06 103 GLN A CA 1
ATOM 843 C C . GLN A 1 103 ? -21.907 1.501 36.113 1.00 97.06 103 GLN A C 1
ATOM 845 O O . GLN A 1 103 ? -23.095 1.311 36.368 1.00 97.06 103 GLN A O 1
ATOM 850 N N . GLN A 1 104 ? -21.358 1.166 34.942 1.00 97.44 104 GLN A N 1
ATOM 851 C CA . GLN A 1 104 ? -22.110 0.558 33.841 1.00 97.44 104 GLN A CA 1
ATOM 852 C C . GLN A 1 104 ? -22.739 -0.776 34.257 1.00 97.44 104 GLN A C 1
ATOM 854 O O . GLN A 1 104 ? -23.917 -1.012 33.989 1.00 97.44 104 GLN A O 1
ATOM 859 N N . LYS A 1 105 ? -21.997 -1.620 34.986 1.00 98.25 105 LYS A N 1
ATOM 860 C CA . LYS A 1 105 ? -22.504 -2.899 35.502 1.00 98.25 105 LYS A CA 1
ATOM 861 C C . LYS A 1 105 ? -23.665 -2.711 36.481 1.00 98.25 105 LYS A C 1
ATOM 863 O O . LYS A 1 105 ? -24.665 -3.421 36.389 1.00 98.25 105 LYS A O 1
ATOM 868 N N . ILE A 1 106 ? -23.553 -1.754 37.406 1.00 97.88 106 ILE A N 1
ATOM 869 C CA . ILE A 1 106 ? -24.621 -1.443 38.371 1.00 97.88 106 ILE A CA 1
ATOM 870 C C . ILE A 1 106 ? -25.862 -0.911 37.648 1.00 97.88 106 ILE A C 1
ATOM 872 O O . ILE A 1 106 ? -26.979 -1.330 37.950 1.00 97.88 106 ILE A O 1
ATOM 876 N N . GLU A 1 107 ? -25.685 -0.011 36.682 1.00 97.69 107 GLU A N 1
ATOM 877 C CA . GLU A 1 107 ? -26.795 0.561 35.921 1.00 97.69 107 GLU A CA 1
ATOM 878 C C . GLU A 1 107 ? -27.509 -0.495 35.066 1.00 97.69 107 GLU A C 1
ATOM 880 O O . GLU A 1 107 ? -28.741 -0.534 35.031 1.00 97.69 107 GLU A O 1
ATOM 885 N N . GLN A 1 108 ? -26.755 -1.395 34.429 1.00 97.62 108 GLN A N 1
ATOM 886 C CA . GLN A 1 108 ? -27.310 -2.505 33.659 1.00 97.62 108 GLN A CA 1
ATOM 887 C C . GLN A 1 108 ? -28.109 -3.465 34.548 1.00 97.62 108 GLN A C 1
ATOM 889 O O . GLN A 1 108 ? -29.223 -3.847 34.189 1.00 97.62 108 GLN A O 1
ATOM 894 N N . GLU A 1 109 ? -27.588 -3.810 35.727 1.00 97.94 109 GLU A N 1
ATOM 895 C CA . GLU A 1 109 ? -28.293 -4.672 36.679 1.00 97.94 109 GLU A CA 1
ATOM 896 C C . GLU A 1 109 ? -29.558 -3.996 37.225 1.00 97.94 109 GLU A C 1
ATOM 898 O O . GLU A 1 109 ? -30.612 -4.628 37.305 1.00 97.94 109 GLU A O 1
ATOM 903 N N . ARG A 1 110 ? -29.499 -2.693 37.526 1.00 98.19 110 ARG A N 1
ATOM 904 C CA . ARG A 1 110 ? -30.674 -1.907 37.928 1.00 98.19 110 ARG A CA 1
ATOM 905 C C . ARG A 1 110 ? -31.742 -1.908 36.833 1.00 98.19 110 ARG A C 1
ATOM 907 O O . ARG A 1 110 ? -32.902 -2.183 37.131 1.00 98.19 110 ARG A O 1
ATOM 914 N N . LYS A 1 111 ? -31.358 -1.663 35.575 1.00 98.19 111 LYS A N 1
ATOM 915 C CA . LYS A 1 111 ? -32.266 -1.720 34.415 1.00 98.19 111 LYS A CA 1
ATOM 916 C C . LYS A 1 111 ? -32.877 -3.112 34.244 1.00 98.19 111 LYS A C 1
ATOM 918 O O . LYS A 1 111 ? -34.071 -3.220 33.982 1.00 98.19 111 LYS A O 1
ATOM 923 N N . ARG A 1 112 ? -32.094 -4.181 34.427 1.00 98.31 112 ARG A N 1
ATOM 924 C CA . ARG A 1 112 ? -32.586 -5.567 34.350 1.00 98.31 112 ARG A CA 1
ATOM 925 C C . ARG A 1 112 ? -33.625 -5.863 35.433 1.00 98.31 112 ARG A C 1
ATOM 927 O O . ARG A 1 112 ? -34.680 -6.408 35.124 1.00 98.31 112 ARG A O 1
ATOM 934 N N . ARG A 1 113 ? -33.352 -5.467 36.681 1.00 97.31 113 ARG A N 1
ATOM 935 C CA . ARG A 1 113 ? -34.284 -5.637 37.809 1.00 97.31 113 ARG A CA 1
ATOM 936 C C . ARG A 1 113 ? -35.566 -4.841 37.616 1.00 97.31 113 ARG A C 1
ATOM 938 O O . ARG A 1 113 ? -36.641 -5.377 37.849 1.00 97.31 113 ARG A O 1
ATOM 945 N N . GLN A 1 114 ? -35.457 -3.601 37.144 1.00 97.50 114 GLN A N 1
ATOM 946 C CA . GLN A 1 114 ? -36.618 -2.768 36.850 1.00 97.50 114 GLN A CA 1
ATOM 947 C C . GLN A 1 114 ? -37.509 -3.405 35.776 1.00 97.50 114 GLN A C 1
ATOM 949 O O . GLN A 1 114 ? -38.700 -3.565 36.013 1.00 97.50 114 GLN A O 1
ATOM 954 N N . LYS A 1 115 ? -36.934 -3.866 34.656 1.00 98.31 115 LYS A N 1
ATOM 955 C CA . LYS A 1 115 ? -37.693 -4.575 33.611 1.00 98.31 115 LYS A CA 1
ATOM 956 C C . LYS A 1 115 ? -38.400 -5.823 34.142 1.00 98.31 115 LYS A C 1
ATOM 958 O O . LYS A 1 115 ? -39.537 -6.091 33.773 1.00 98.31 115 LYS A O 1
ATOM 963 N N . HIS A 1 116 ? -37.734 -6.589 35.007 1.00 98.06 116 HIS A N 1
ATOM 964 C CA . HIS A 1 116 ? -38.348 -7.762 35.628 1.00 98.06 116 HIS A CA 1
ATOM 965 C C . HIS A 1 116 ? -39.513 -7.375 36.551 1.00 98.06 116 HIS A C 1
ATOM 967 O O . HIS A 1 116 ? -40.566 -8.004 36.503 1.00 98.06 116 HIS A O 1
ATOM 973 N N . GLN A 1 117 ? -39.358 -6.308 37.338 1.00 97.38 117 GLN A N 1
ATOM 974 C CA . GLN A 1 117 ? -40.427 -5.796 38.194 1.00 97.38 117 GLN A CA 1
ATOM 975 C C . GLN A 1 117 ? -41.622 -5.277 37.381 1.00 97.38 117 GLN A C 1
ATOM 977 O O . GLN A 1 117 ? -42.764 -5.578 37.715 1.00 97.38 117 GLN A O 1
ATOM 982 N N . GLU A 1 118 ? -41.374 -4.526 36.307 1.00 97.75 118 GLU A N 1
ATOM 983 C CA . GLU A 1 118 ? -42.408 -4.033 35.388 1.00 97.75 118 GLU A CA 1
ATOM 984 C C . GLU A 1 118 ? -43.177 -5.190 34.736 1.00 97.75 118 GLU A C 1
ATOM 986 O O . GLU A 1 118 ? -44.402 -5.142 34.645 1.00 97.75 118 GLU A O 1
ATOM 991 N N . TYR A 1 119 ? -42.481 -6.267 34.360 1.00 97.75 119 TYR A N 1
ATOM 992 C CA . TYR A 1 119 ? -43.104 -7.484 33.842 1.00 97.75 119 TYR A CA 1
ATOM 993 C C . TYR A 1 119 ? -44.037 -8.148 34.866 1.00 97.75 119 TYR A C 1
ATOM 995 O O . TYR A 1 119 ? -45.181 -8.459 34.538 1.00 97.75 119 TYR A O 1
ATOM 1003 N N . LEU A 1 120 ? -43.590 -8.312 36.116 1.00 97.75 120 LEU A N 1
ATOM 1004 C CA . LEU A 1 120 ? -44.436 -8.855 37.186 1.00 97.75 120 LEU A CA 1
ATOM 1005 C C . LEU A 1 120 ? -45.660 -7.970 37.445 1.00 97.75 120 LEU A C 1
ATOM 1007 O O . LEU A 1 120 ? -46.772 -8.479 37.569 1.00 97.75 120 LEU A O 1
ATOM 1011 N N . ASN A 1 121 ? -45.471 -6.650 37.481 1.00 97.25 121 ASN A N 1
ATOM 1012 C CA . ASN A 1 121 ? -46.568 -5.702 37.660 1.00 97.25 121 ASN A CA 1
ATOM 1013 C C . ASN A 1 121 ? -47.586 -5.792 36.511 1.00 97.25 121 ASN A C 1
ATOM 1015 O O . ASN A 1 121 ? -48.783 -5.747 36.775 1.00 97.25 121 ASN A O 1
ATOM 1019 N N . SER A 1 122 ? -47.129 -5.973 35.267 1.00 97.38 122 SER A N 1
ATOM 1020 C CA . SER A 1 122 ? -47.997 -6.178 34.099 1.00 97.38 122 SER A CA 1
ATOM 1021 C C . SER A 1 122 ? -48.845 -7.451 34.225 1.00 97.38 122 SER A C 1
ATOM 1023 O O . SER A 1 122 ? -50.057 -7.402 34.025 1.00 97.38 122 SER A O 1
ATOM 1025 N N . ILE A 1 123 ? -48.249 -8.572 34.659 1.00 96.56 123 ILE A N 1
ATOM 1026 C CA . ILE A 1 123 ? -48.992 -9.820 34.920 1.00 96.56 123 ILE A CA 1
ATOM 1027 C C . ILE A 1 123 ? -50.046 -9.615 36.012 1.00 96.56 123 ILE A C 1
ATOM 1029 O O . ILE A 1 123 ? -51.192 -10.036 35.861 1.00 96.5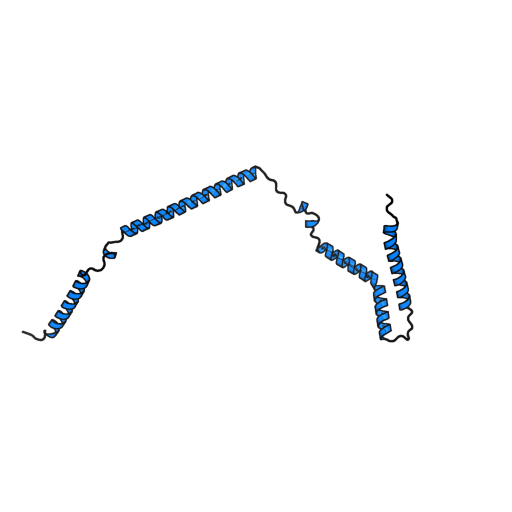6 123 ILE A O 1
ATOM 1033 N N . LEU A 1 124 ? -49.662 -8.983 37.124 1.00 95.19 124 LEU A N 1
ATOM 1034 C CA . LEU A 1 124 ? -50.576 -8.736 38.237 1.00 95.19 124 LEU A CA 1
ATOM 1035 C C . LEU A 1 124 ? -51.725 -7.815 37.830 1.00 95.19 124 LEU A C 1
ATOM 1037 O O . LEU A 1 124 ? -52.851 -8.042 38.265 1.00 95.19 124 LEU A O 1
ATOM 1041 N N . GLN A 1 125 ? -51.453 -6.804 37.004 1.00 94.31 125 GLN A N 1
ATOM 1042 C CA . GLN A 1 125 ? -52.484 -5.919 36.480 1.00 94.31 125 GLN A CA 1
ATOM 1043 C C . GLN A 1 125 ? -53.459 -6.692 35.588 1.00 94.31 125 GLN A C 1
ATOM 1045 O O . GLN A 1 125 ? -54.648 -6.688 35.874 1.00 94.31 125 GLN A O 1
ATOM 1050 N N . HIS A 1 126 ? -52.958 -7.477 34.630 1.00 93.88 126 HIS A N 1
ATOM 1051 C CA . HIS A 1 126 ? -53.801 -8.328 33.786 1.00 93.88 126 HIS A CA 1
ATOM 1052 C C . HIS A 1 126 ? -54.674 -9.295 34.608 1.00 93.88 126 HIS A C 1
ATOM 1054 O O . HIS A 1 126 ? -55.836 -9.528 34.288 1.00 93.88 126 HIS A O 1
ATOM 1060 N N . ALA A 1 127 ? -54.140 -9.865 35.694 1.00 92.69 127 ALA A N 1
ATOM 1061 C CA . ALA A 1 127 ? -54.905 -10.741 36.582 1.00 92.69 127 ALA A CA 1
ATOM 1062 C C . ALA A 1 127 ? -56.008 -10.006 37.368 1.00 92.69 127 ALA A C 1
ATOM 1064 O O . ALA A 1 127 ? -57.043 -10.607 37.662 1.00 92.69 127 ALA A O 1
ATOM 1065 N N . LYS A 1 128 ? -55.798 -8.733 37.729 1.00 90.00 128 LYS A N 1
ATOM 1066 C CA . LYS A 1 128 ? -56.836 -7.885 38.337 1.00 90.00 128 LYS A CA 1
ATOM 1067 C C . LYS A 1 128 ? -57.914 -7.548 37.321 1.00 90.00 128 LYS A C 1
ATOM 1069 O O . LYS A 1 128 ? -59.078 -7.808 37.599 1.00 90.00 128 LYS A O 1
ATOM 1074 N N . ASP A 1 129 ? -57.510 -7.092 36.139 1.00 87.38 129 ASP A N 1
ATOM 1075 C CA . ASP A 1 129 ? -58.424 -6.757 35.048 1.00 87.38 129 ASP A CA 1
ATOM 1076 C C . ASP A 1 129 ? -59.315 -7.967 34.712 1.00 87.38 129 ASP A C 1
ATOM 1078 O O . ASP A 1 129 ? -60.526 -7.833 34.579 1.00 87.38 129 ASP A O 1
ATOM 1082 N N . PHE A 1 130 ? -58.749 -9.183 34.697 1.00 83.00 130 PHE A N 1
ATOM 1083 C CA . PHE A 1 130 ? -59.504 -10.421 34.476 1.00 83.00 130 PHE A CA 1
ATOM 1084 C C . PHE A 1 130 ? -60.519 -10.741 35.587 1.00 83.00 130 PHE A C 1
ATOM 1086 O O . PHE A 1 130 ? -61.572 -11.312 35.315 1.00 83.00 130 PHE A O 1
ATOM 1093 N N . LYS A 1 131 ? -60.220 -10.398 36.846 1.00 82.19 131 LYS A N 1
ATOM 1094 C CA . LYS A 1 131 ? -61.154 -10.568 37.973 1.00 82.19 131 LYS A CA 1
ATOM 1095 C C . LYS A 1 131 ? -62.261 -9.516 37.992 1.00 82.19 131 LYS A C 1
ATOM 1097 O O . LYS A 1 131 ? -63.331 -9.795 38.524 1.00 82.19 131 LYS A O 1
ATOM 1102 N N . GLU A 1 132 ? -61.983 -8.328 37.470 1.00 78.12 132 GLU A N 1
ATOM 1103 C CA . GLU A 1 132 ? -62.916 -7.200 37.407 1.00 78.12 132 GLU A CA 1
ATOM 1104 C C . GLU A 1 132 ? -63.806 -7.236 36.153 1.00 78.12 132 GLU A C 1
ATOM 1106 O O . GLU A 1 132 ? -64.752 -6.454 36.060 1.00 78.12 132 GLU A O 1
ATOM 1111 N N . LEU A 1 133 ? -63.564 -8.172 35.221 1.00 65.88 133 LEU A N 1
ATOM 1112 C CA . LEU A 1 133 ? -64.472 -8.442 34.105 1.00 65.88 133 LEU A CA 1
ATOM 1113 C C . LEU A 1 133 ? -65.889 -8.748 34.641 1.00 65.88 133 LEU A C 1
ATOM 1115 O O . LEU A 1 133 ? -66.057 -9.687 35.428 1.00 65.88 133 LEU A O 1
ATOM 1119 N N . PRO A 1 134 ? -66.921 -7.989 34.225 1.00 61.91 134 PRO A N 1
ATOM 1120 C CA . PRO A 1 134 ? -68.298 -8.229 34.642 1.00 61.91 134 PRO A CA 1
ATOM 1121 C C . PRO A 1 134 ? -68.745 -9.646 34.266 1.00 61.91 134 PRO A C 1
ATOM 1123 O O . PRO A 1 134 ? -68.547 -10.085 33.131 1.00 61.91 134 PRO A O 1
ATOM 1126 N N . ARG A 1 135 ? -69.392 -10.355 35.203 1.00 56.75 135 ARG A N 1
ATOM 1127 C CA . ARG A 1 135 ? -69.891 -11.730 34.992 1.00 56.75 135 ARG A CA 1
ATOM 1128 C C . ARG A 1 135 ? -70.837 -11.870 33.792 1.00 56.75 135 ARG A C 1
ATOM 1130 O O . ARG A 1 135 ? -70.922 -12.964 33.245 1.00 56.75 135 ARG A O 1
ATOM 1137 N N . GLU A 1 136 ? -71.473 -10.785 33.347 1.00 50.25 136 GLU A N 1
ATOM 1138 C CA . GLU A 1 136 ? -72.340 -10.764 32.157 1.00 50.25 136 GLU A CA 1
ATOM 1139 C C . GLU A 1 136 ? -71.635 -11.205 30.865 1.00 50.25 136 GLU A C 1
ATOM 1141 O O . GLU A 1 136 ? -72.292 -11.728 29.976 1.00 50.25 136 GLU A O 1
ATOM 1146 N N . VAL A 1 137 ? -70.310 -11.044 30.743 1.00 53.62 137 VAL A N 1
ATOM 1147 C CA . VAL A 1 137 ? -69.576 -11.430 29.518 1.00 53.62 137 VAL A CA 1
ATOM 1148 C C . VAL A 1 137 ? -69.202 -12.924 29.507 1.00 53.62 137 VAL A C 1
ATOM 1150 O O . VAL A 1 137 ? -68.870 -13.474 28.459 1.00 53.62 137 VAL A O 1
ATOM 1153 N N . VAL A 1 138 ? -69.256 -13.602 30.660 1.00 53.66 138 VAL A N 1
ATOM 1154 C CA . VAL A 1 138 ? -68.869 -15.021 30.813 1.00 53.66 138 VAL A CA 1
ATOM 1155 C C . VAL A 1 138 ? -70.086 -15.952 30.871 1.00 53.66 138 VAL A C 1
ATOM 1157 O O . VAL A 1 138 ? -69.952 -17.143 30.583 1.00 53.66 138 VAL A O 1
ATOM 1160 N N . GLU A 1 139 ? -71.277 -15.440 31.184 1.00 51.62 139 GLU A N 1
ATOM 1161 C CA . GLU A 1 139 ? -72.504 -16.224 31.059 1.00 51.62 139 GLU A CA 1
ATOM 1162 C C . GLU A 1 139 ? -72.982 -16.232 29.605 1.00 51.62 139 GLU A C 1
ATOM 1164 O O . GLU A 1 139 ? -73.320 -15.214 29.006 1.00 51.62 139 GLU A O 1
ATOM 1169 N N . SER A 1 140 ? -72.978 -17.428 29.016 1.00 53.38 140 SER A N 1
ATOM 1170 C CA . SER A 1 140 ? -73.649 -17.712 27.749 1.00 53.38 140 SER A CA 1
ATOM 1171 C C . SER A 1 140 ? -75.097 -17.218 27.840 1.00 53.38 140 SER A C 1
ATOM 1173 O O . SER A 1 140 ? -75.688 -17.400 28.907 1.00 53.38 140 SER A O 1
ATOM 1175 N N . PRO A 1 141 ? -75.703 -16.658 26.774 1.00 57.00 141 PRO A N 1
ATOM 1176 C CA . PRO A 1 141 ? -77.102 -16.258 26.830 1.00 57.00 141 PRO A CA 1
ATOM 1177 C C . PRO A 1 141 ? -77.930 -17.476 27.251 1.00 57.00 141 PRO A C 1
ATOM 1179 O O . PRO A 1 141 ? -77.998 -18.476 26.532 1.00 57.00 141 PRO A O 1
ATOM 1182 N N . SER A 1 142 ? -78.470 -17.437 28.469 1.00 65.38 142 SER A N 1
ATOM 1183 C CA . SER A 1 142 ? -79.223 -18.546 29.044 1.00 65.38 142 SER A CA 1
ATOM 1184 C C . SER A 1 142 ? -80.502 -18.757 28.230 1.00 65.38 142 SER A C 1
ATOM 1186 O O . SER A 1 142 ? -80.949 -17.861 27.507 1.00 65.38 142 SER A O 1
ATOM 1188 N N . LEU A 1 143 ? -81.118 -19.939 28.348 1.00 57.53 143 LEU A N 1
ATOM 1189 C CA . LEU A 1 143 ? -82.386 -20.291 27.686 1.00 57.53 143 LEU A CA 1
ATOM 1190 C C . LEU A 1 143 ? -83.500 -19.246 27.888 1.00 57.53 143 LEU A C 1
ATOM 1192 O O . LEU A 1 143 ? -84.455 -19.231 27.117 1.00 57.53 143 LEU A O 1
ATOM 1196 N N . GLU A 1 144 ? -83.372 -18.355 28.874 1.00 58.06 144 GLU A N 1
ATOM 1197 C CA . GLU A 1 144 ? -84.265 -17.215 29.070 1.00 58.06 144 GLU A CA 1
ATOM 1198 C C . GLU A 1 144 ? -84.215 -16.221 27.906 1.00 58.06 144 GLU A C 1
ATOM 1200 O O . GLU A 1 144 ? -85.267 -15.778 27.468 1.00 58.06 144 GLU A O 1
ATOM 1205 N N . THR A 1 145 ? -83.042 -15.945 27.328 1.00 64.50 145 THR A N 1
ATOM 1206 C CA . THR A 1 145 ? -82.923 -15.086 26.131 1.00 64.50 145 THR A CA 1
ATOM 1207 C C . THR A 1 145 ? -83.543 -15.725 24.885 1.00 64.50 145 THR A C 1
ATOM 1209 O O . THR A 1 145 ? -84.160 -15.045 24.069 1.00 64.50 145 THR A O 1
ATOM 1212 N N . PHE A 1 146 ? -83.455 -17.051 24.743 1.00 68.12 146 PHE A N 1
ATOM 1213 C CA . PHE A 1 146 ? -84.164 -17.766 23.676 1.00 68.12 146 PHE A CA 1
ATOM 1214 C C . PHE A 1 146 ? -85.676 -17.790 23.911 1.00 68.12 146 PHE A C 1
ATOM 1216 O O . PHE A 1 146 ? -86.447 -17.661 22.961 1.00 68.12 146 PHE A O 1
ATOM 1223 N N . LYS A 1 147 ? -86.107 -17.926 25.169 1.00 68.69 147 LYS A N 1
ATOM 1224 C CA . LYS A 1 147 ? -87.520 -17.894 25.544 1.00 68.69 147 LYS A CA 1
ATOM 1225 C C . LYS A 1 147 ? -88.127 -16.511 25.323 1.00 68.69 147 LYS A C 1
ATOM 1227 O O . LYS A 1 147 ? -89.196 -16.440 24.736 1.00 68.69 147 LYS A O 1
ATOM 1232 N N . THR A 1 148 ? -87.428 -15.429 25.671 1.00 73.38 148 THR A N 1
ATOM 1233 C CA . THR A 1 148 ? -87.900 -14.063 25.393 1.00 73.38 148 THR A CA 1
ATOM 1234 C C . THR A 1 148 ? -88.005 -13.805 23.893 1.00 73.38 148 THR A C 1
ATOM 1236 O O . THR A 1 148 ? -88.988 -13.216 23.449 1.00 73.38 148 THR A O 1
ATOM 1239 N N . HIS A 1 149 ? -87.063 -14.300 23.083 1.00 77.75 149 HIS A N 1
ATOM 1240 C CA . HIS A 1 149 ? -87.168 -14.211 21.625 1.00 77.75 149 HIS A CA 1
ATOM 1241 C C . HIS A 1 149 ? -88.337 -15.025 21.053 1.00 77.75 149 HIS A C 1
ATOM 1243 O O . HIS A 1 149 ? -89.024 -14.527 20.162 1.00 77.75 149 HIS A O 1
ATOM 1249 N N . LEU A 1 150 ? -88.603 -16.231 21.569 1.00 77.31 150 LEU A N 1
ATOM 1250 C CA . LEU A 1 150 ? -89.775 -17.028 21.187 1.00 77.31 150 LEU A CA 1
ATOM 1251 C C . LEU A 1 150 ? -91.086 -16.366 21.615 1.00 77.31 150 LEU A C 1
ATOM 1253 O O . LEU A 1 150 ? -92.008 -16.299 20.811 1.00 77.31 150 LEU A O 1
ATOM 1257 N N . ASP A 1 151 ? -91.157 -15.835 22.833 1.00 77.19 151 ASP A N 1
ATOM 1258 C CA . ASP A 1 151 ? -92.339 -15.140 23.345 1.00 77.19 151 ASP A CA 1
ATOM 1259 C C . ASP A 1 151 ? -92.626 -13.872 22.526 1.00 77.19 151 ASP A C 1
ATOM 1261 O O . ASP A 1 151 ? -93.780 -13.583 22.221 1.00 77.19 151 ASP A O 1
ATOM 1265 N N . THR A 1 152 ? -91.582 -13.159 22.084 1.00 78.19 152 THR A N 1
ATOM 1266 C CA . THR A 1 152 ? -91.723 -12.009 21.173 1.00 78.19 152 THR A CA 1
ATOM 1267 C C . THR A 1 152 ? -92.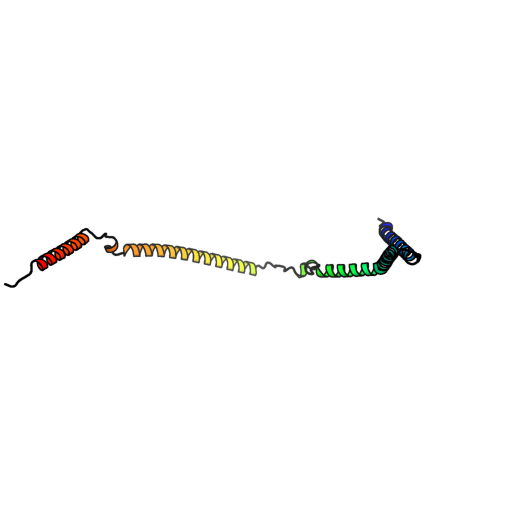245 -12.456 19.805 1.00 78.19 152 THR A C 1
ATOM 1269 O O . THR A 1 152 ? -93.205 -11.882 19.301 1.00 78.19 152 THR A O 1
ATOM 1272 N N . PHE A 1 153 ? -91.692 -13.535 19.240 1.00 82.31 153 PHE A N 1
ATOM 1273 C CA . PHE A 1 153 ? -92.159 -14.102 17.968 1.00 82.31 153 PHE A CA 1
ATOM 1274 C C . PHE A 1 153 ? -93.611 -14.596 18.033 1.00 82.31 153 PHE A C 1
ATOM 1276 O O . PHE A 1 153 ? -94.369 -14.413 17.083 1.00 82.31 153 PHE A O 1
ATOM 1283 N N . LEU A 1 154 ? -94.008 -15.223 19.144 1.00 78.94 154 LEU A N 1
ATOM 1284 C CA . LEU A 1 154 ? -95.377 -15.682 19.374 1.00 78.94 154 LEU A CA 1
ATOM 1285 C C . LEU A 1 154 ? -96.337 -14.506 19.577 1.00 78.94 154 LEU A C 1
ATOM 1287 O O . LEU A 1 154 ? -97.453 -14.559 19.067 1.00 78.94 154 LEU A O 1
ATOM 1291 N N . CYS A 1 155 ? -95.909 -13.439 20.259 1.00 78.38 155 CYS A N 1
ATOM 1292 C CA . CYS A 1 155 ? -96.673 -12.194 20.354 1.00 78.38 155 CYS A CA 1
ATOM 1293 C C . CYS A 1 155 ? -96.877 -11.545 18.984 1.00 78.38 155 CYS A C 1
ATOM 1295 O O . CYS A 1 155 ? -97.992 -11.121 18.700 1.00 78.38 155 CYS A O 1
ATOM 1297 N N . ASP A 1 156 ? -95.849 -11.503 18.133 1.00 76.94 156 ASP A N 1
ATOM 1298 C CA . ASP A 1 156 ? -95.951 -10.952 16.778 1.00 76.94 156 ASP A CA 1
ATOM 1299 C C . ASP A 1 156 ? -96.866 -11.803 15.884 1.00 76.94 156 ASP A C 1
ATOM 1301 O O . ASP A 1 156 ? -97.689 -11.252 15.156 1.00 76.94 156 ASP A O 1
ATOM 1305 N N . LEU A 1 157 ? -96.794 -13.139 15.971 1.00 74.44 157 LEU A N 1
ATOM 1306 C CA . LEU A 1 157 ? -97.723 -14.035 15.266 1.00 74.44 157 LEU A CA 1
ATOM 1307 C C . LEU A 1 157 ? -99.165 -13.855 15.747 1.00 74.44 157 LEU A C 1
ATOM 1309 O O . LEU A 1 157 ? -100.059 -13.693 14.923 1.00 74.44 157 LEU A O 1
ATOM 1313 N N . LEU A 1 158 ? -99.385 -13.808 17.064 1.00 74.62 158 LEU A N 1
ATOM 1314 C CA . LEU A 1 158 ? -100.704 -13.539 17.636 1.00 74.62 158 LEU A CA 1
ATOM 1315 C C . LEU A 1 158 ? -101.216 -12.150 17.250 1.00 74.62 158 LEU A C 1
ATOM 1317 O O . LEU A 1 158 ? -102.405 -12.001 17.001 1.00 74.62 158 LEU A O 1
ATOM 1321 N N . TRP A 1 159 ? -100.348 -11.138 17.157 1.00 68.94 159 TRP A N 1
ATOM 1322 C CA . TRP A 1 159 ? -100.722 -9.811 16.669 1.00 68.94 159 TRP A CA 1
ATOM 1323 C C . TRP A 1 159 ? -101.083 -9.821 15.188 1.00 68.94 159 TRP A C 1
ATOM 1325 O O . TRP A 1 159 ? -102.038 -9.157 14.801 1.00 68.94 159 TRP A O 1
ATOM 1335 N N . VAL A 1 160 ? -100.362 -10.574 14.357 1.00 70.94 160 VAL A N 1
ATOM 1336 C CA . VAL A 1 160 ? -100.688 -10.738 12.934 1.00 70.94 160 VAL A CA 1
ATOM 1337 C C . VAL A 1 160 ? -102.004 -11.500 12.760 1.00 70.94 160 VAL A C 1
ATOM 1339 O O . VAL A 1 160 ? -102.808 -11.106 11.918 1.00 70.94 160 VAL A O 1
ATOM 1342 N N . ASP A 1 161 ? -102.273 -12.519 13.577 1.00 65.12 161 ASP A N 1
ATOM 1343 C CA . ASP A 1 161 ? -103.546 -13.248 13.577 1.00 65.12 161 ASP A CA 1
ATOM 1344 C C . ASP A 1 161 ? -104.703 -12.360 14.067 1.00 65.12 161 ASP A C 1
ATOM 1346 O O . ASP A 1 161 ? -105.747 -12.288 13.418 1.00 65.12 161 ASP A O 1
ATOM 1350 N N . LEU A 1 162 ? -104.493 -11.577 15.130 1.00 64.06 162 LEU A N 1
ATOM 1351 C CA . LEU A 1 162 ? -105.472 -10.609 15.635 1.00 64.06 162 LEU A CA 1
ATOM 1352 C C . LEU A 1 162 ? -105.729 -9.471 14.629 1.00 64.06 162 LEU A C 1
ATOM 1354 O O . LEU A 1 162 ? -106.857 -9.001 14.490 1.00 64.06 162 LEU A O 1
ATOM 1358 N N . LEU A 1 163 ? -104.705 -9.046 13.882 1.00 64.56 163 LEU A N 1
ATOM 1359 C CA . LEU A 1 163 ? -104.824 -8.054 12.808 1.00 64.56 163 LEU A CA 1
ATOM 1360 C C . LEU A 1 163 ? -105.495 -8.642 11.553 1.00 64.56 163 LEU A C 1
ATOM 1362 O O . LEU A 1 163 ? -106.106 -7.904 10.781 1.00 64.56 163 LEU A O 1
ATOM 1366 N N . ARG A 1 164 ? -105.415 -9.963 11.347 1.00 62.59 164 ARG A N 1
ATOM 1367 C CA . ARG A 1 164 ? -106.067 -10.681 10.242 1.00 62.59 164 ARG A CA 1
ATOM 1368 C C . ARG A 1 164 ? -107.541 -10.985 10.523 1.00 62.59 164 ARG A C 1
ATOM 1370 O O . ARG A 1 164 ? -108.324 -11.029 9.576 1.00 62.59 164 ARG A O 1
ATOM 1377 N N . GLU A 1 165 ? -107.926 -11.143 11.789 1.00 59.88 165 GLU A N 1
ATOM 1378 C CA . GLU A 1 165 ? -109.322 -11.344 12.217 1.00 59.88 165 GLU A CA 1
ATOM 13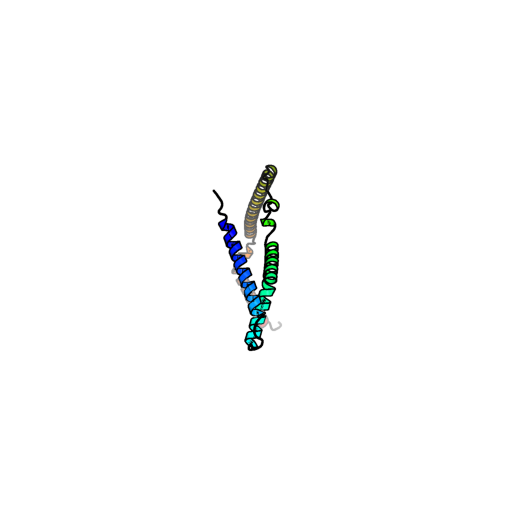79 C C . GLU A 1 165 ? -110.053 -10.036 12.596 1.00 59.88 165 GLU A C 1
ATOM 1381 O O . GLU A 1 165 ? -111.280 -10.009 12.679 1.00 59.88 165 GLU A O 1
ATOM 1386 N N . GLY A 1 166 ? -109.337 -8.918 12.751 1.00 59.88 166 GLY A N 1
ATOM 1387 C CA . GLY A 1 166 ? -109.869 -7.615 13.169 1.00 59.88 166 GLY A CA 1
ATOM 1388 C C . GLY A 1 166 ? -110.442 -6.735 12.053 1.00 59.88 166 GLY A C 1
ATOM 1389 O O . GLY A 1 166 ? -110.083 -5.563 11.942 1.00 59.88 166 GLY A O 1
ATOM 1390 N N . GLY A 1 167 ? -111.347 -7.279 11.239 1.00 47.47 167 GLY A N 1
ATOM 1391 C CA . GLY A 1 167 ? -112.245 -6.504 10.387 1.00 47.47 167 GLY A CA 1
ATOM 1392 C C . GLY A 1 167 ? -113.655 -6.446 10.979 1.00 47.47 167 GLY A C 1
ATOM 1393 O O . GLY A 1 167 ? -114.319 -7.474 11.034 1.00 47.47 167 GLY A O 1
ATOM 1394 N N . TRP A 1 168 ? -114.109 -5.216 11.257 1.00 39.88 168 TRP A N 1
ATOM 1395 C CA . TRP A 1 168 ? -115.493 -4.733 11.452 1.00 39.88 168 TRP A CA 1
ATOM 1396 C C . TRP A 1 168 ? -115.981 -4.462 12.888 1.00 39.88 168 TRP A C 1
ATOM 1398 O O . TRP A 1 168 ? -116.251 -5.349 13.680 1.00 39.88 168 TRP A O 1
ATOM 1408 N N . THR A 1 169 ? -116.157 -3.161 13.149 1.00 46.03 169 THR A N 1
ATOM 1409 C CA . THR A 1 169 ? -117.347 -2.523 13.744 1.00 46.03 169 THR A CA 1
ATOM 1410 C C . THR A 1 169 ? -118.446 -3.423 14.338 1.00 46.03 169 THR A C 1
ATOM 1412 O O . THR A 1 169 ? -119.057 -4.204 13.609 1.00 46.03 169 THR A O 1
ATOM 1415 N N . ARG A 1 170 ? -118.820 -3.034 15.571 1.00 41.97 170 ARG A N 1
ATOM 1416 C CA . ARG A 1 170 ? -119.879 -3.491 16.497 1.00 41.97 170 ARG A CA 1
ATOM 1417 C C . ARG A 1 170 ? -119.554 -4.695 17.369 1.00 41.97 170 ARG A C 1
ATOM 1419 O O . ARG A 1 170 ? -119.498 -5.820 16.847 1.00 41.97 170 ARG A O 1
#

Radius of gyration: 55.59 Å; chains: 1; bounding box: 162×28×90 Å

InterPro domains:
  IPR014012 Helicase/SANT-associated domain [PF07529] (106-132)

pLDDT: mean 83.32, std 15.62, range [39.88, 98.38]

Foldseek 3Di:
DDPDPVVVVVVVVVVVVVVVVLVVLLVVLVPDDPPDDPVVVVVSVVSNVCSVCVVVVVVVVVVVVVVVCVVPDDPCVVCVVVVDDDDDDDPVVVVVVVVVVVVVVVVVVVVVVVVVVVVVVVVVVVVVVVVPPDCVVVDDPPCVVVVVVVVVVVVVVVVVVCVVVPDDDD